Protein AF-A0A5R8ME14-F1 (afdb_monomer)

Sequence (126 aa):
MRAAPEDDAPTGAGEAAGGQVRAIVGEDGLLARLKLDPRAMRLASHDLAEHIVAAVRAAQQDRLERTPEPAPPQDGPDTEELIRRVNDMEAQAAGDFARLTSSLDEMLRRLDDPPGGAAPRKGESW

Structure (mmCIF, N/CA/C/O backbone):
data_AF-A0A5R8ME14-F1
#
_entry.id   AF-A0A5R8ME14-F1
#
loop_
_atom_site.group_PDB
_atom_site.id
_atom_site.type_symbol
_atom_site.label_atom_id
_atom_site.label_alt_id
_atom_site.label_comp_id
_atom_site.label_asym_id
_atom_site.label_entity_id
_atom_site.label_seq_id
_atom_site.pdbx_PDB_ins_code
_atom_site.Cartn_x
_atom_site.Cartn_y
_atom_site.Cartn_z
_atom_site.occupancy
_atom_site.B_iso_or_equiv
_atom_site.auth_seq_id
_atom_site.auth_comp_id
_atom_site.auth_asym_id
_atom_site.auth_atom_id
_atom_site.pdbx_PDB_model_num
ATOM 1 N N . MET A 1 1 ? -29.915 -17.391 2.237 1.00 37.72 1 MET A N 1
ATOM 2 C CA . MET A 1 1 ? -28.646 -17.265 2.984 1.00 37.72 1 MET A CA 1
ATOM 3 C C . MET A 1 1 ? -27.529 -17.521 1.982 1.00 37.72 1 MET A C 1
ATOM 5 O O . MET A 1 1 ? -27.363 -18.655 1.565 1.00 37.72 1 MET A O 1
ATOM 9 N N . ARG A 1 2 ? -26.915 -16.462 1.437 1.00 33.47 2 ARG A N 1
ATOM 10 C CA . ARG A 1 2 ? -25.878 -16.576 0.397 1.00 33.47 2 ARG A CA 1
ATOM 11 C C . ARG A 1 2 ? -24.559 -16.868 1.109 1.00 33.47 2 ARG A C 1
ATOM 13 O O . ARG A 1 2 ? -24.196 -16.096 1.992 1.00 33.47 2 ARG A O 1
ATOM 20 N N . ALA A 1 3 ? -23.916 -17.988 0.782 1.00 36.38 3 ALA A N 1
ATOM 21 C CA . ALA A 1 3 ? -22.581 -18.306 1.272 1.00 36.38 3 ALA A CA 1
ATOM 22 C C . ALA A 1 3 ? -21.654 -17.126 0.943 1.00 36.38 3 ALA A C 1
ATOM 24 O O . ALA A 1 3 ? -21.627 -16.659 -0.199 1.00 36.38 3 ALA A O 1
ATOM 25 N N . ALA A 1 4 ? -20.990 -16.585 1.965 1.00 45.12 4 ALA A N 1
ATOM 26 C CA . ALA A 1 4 ? -19.867 -15.686 1.750 1.00 45.12 4 ALA A CA 1
ATOM 27 C 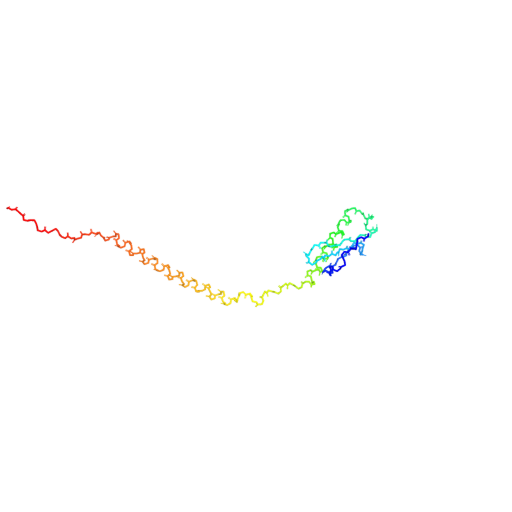C . ALA A 1 4 ? -18.803 -16.477 0.973 1.00 45.12 4 ALA A C 1
ATOM 29 O O . ALA A 1 4 ? -18.679 -17.670 1.246 1.00 45.12 4 ALA A O 1
ATOM 30 N N . PRO A 1 5 ? -18.088 -15.871 0.012 1.00 44.91 5 PRO A N 1
ATOM 31 C CA . PRO A 1 5 ? -16.994 -16.560 -0.654 1.00 44.91 5 PRO A CA 1
ATOM 32 C C . PRO A 1 5 ? -16.006 -17.028 0.421 1.00 44.91 5 PRO A C 1
ATOM 34 O O . PRO A 1 5 ? -15.430 -16.216 1.151 1.00 44.91 5 PRO A O 1
ATOM 37 N N . GLU A 1 6 ? -15.940 -18.343 0.596 1.00 51.47 6 GLU A N 1
ATOM 38 C CA . GLU A 1 6 ? -14.854 -19.017 1.286 1.00 51.47 6 GLU A CA 1
ATOM 39 C C . GLU A 1 6 ? -13.684 -19.053 0.292 1.00 51.47 6 GLU A C 1
ATOM 41 O O . GLU A 1 6 ? -13.893 -19.299 -0.896 1.00 51.47 6 GLU A O 1
ATOM 46 N N . ASP A 1 7 ? -12.489 -18.743 0.794 1.00 45.47 7 ASP A N 1
ATOM 47 C CA . ASP A 1 7 ? -11.196 -18.982 0.140 1.00 45.47 7 ASP A CA 1
ATOM 48 C C . ASP A 1 7 ? -10.707 -18.012 -0.950 1.00 45.47 7 ASP A C 1
ATOM 50 O O . ASP A 1 7 ? -10.165 -18.436 -1.965 1.00 45.47 7 ASP A O 1
ATOM 54 N N . ASP A 1 8 ? -10.723 -16.705 -0.675 1.00 52.75 8 ASP A N 1
ATOM 55 C CA . ASP A 1 8 ? -9.531 -15.913 -1.016 1.00 52.75 8 ASP A CA 1
ATOM 56 C C . ASP A 1 8 ? -8.577 -16.028 0.176 1.00 52.75 8 ASP A C 1
ATOM 58 O O . ASP A 1 8 ? -8.856 -15.505 1.263 1.00 52.75 8 ASP A O 1
ATOM 62 N N . ALA A 1 9 ? -7.490 -16.787 0.011 1.00 59.97 9 ALA A N 1
ATOM 63 C CA . ALA A 1 9 ? -6.469 -16.915 1.040 1.00 59.97 9 ALA A CA 1
ATOM 64 C C . ALA A 1 9 ? -5.986 -15.501 1.415 1.00 59.97 9 ALA A C 1
ATOM 66 O O . ALA A 1 9 ? -5.518 -14.769 0.541 1.00 59.97 9 ALA A O 1
ATOM 67 N N . PRO A 1 10 ? -6.133 -15.066 2.681 1.00 62.19 10 PRO A N 1
ATOM 68 C CA . PRO A 1 10 ? -5.826 -13.695 3.055 1.00 62.19 10 PRO A CA 1
ATOM 69 C C . PRO A 1 10 ? -4.342 -13.422 2.817 1.00 62.19 10 PRO A C 1
AT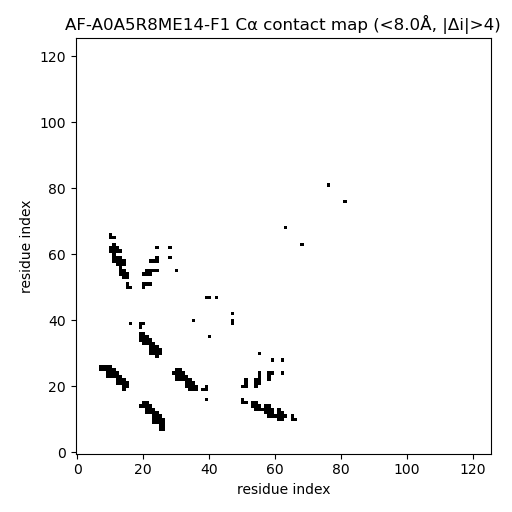OM 71 O O . PRO A 1 10 ? -3.481 -13.986 3.494 1.00 62.19 10 PRO A O 1
ATOM 74 N N . THR A 1 11 ? -4.053 -12.546 1.859 1.00 83.56 11 THR A N 1
ATOM 75 C CA . THR A 1 11 ? -2.681 -12.213 1.463 1.00 83.56 11 THR A CA 1
ATOM 76 C C . THR A 1 11 ? -2.051 -11.225 2.437 1.00 83.56 11 THR A C 1
ATOM 78 O O . THR A 1 11 ? -0.846 -11.277 2.658 1.00 83.56 11 THR A O 1
ATOM 81 N N . GLY A 1 12 ? -2.864 -10.363 3.062 1.00 91.00 12 GLY A N 1
ATOM 82 C CA . GLY A 1 12 ? -2.416 -9.445 4.108 1.00 91.00 12 GLY A CA 1
ATOM 83 C C . GLY A 1 12 ? -3.478 -9.155 5.166 1.00 91.00 12 GLY A C 1
ATOM 84 O O . GLY A 1 12 ? -4.674 -9.068 4.869 1.00 91.00 12 GLY A O 1
ATOM 85 N N . ALA A 1 13 ? -3.044 -8.989 6.413 1.00 94.38 13 ALA A N 1
ATOM 86 C CA . ALA A 1 13 ? -3.883 -8.669 7.560 1.00 94.38 13 ALA A CA 1
ATOM 87 C C . ALA A 1 13 ? -3.288 -7.525 8.389 1.00 94.38 13 ALA A C 1
ATOM 89 O O . ALA A 1 13 ? -2.082 -7.443 8.592 1.00 94.38 13 ALA A O 1
ATOM 90 N N . GLY A 1 14 ? -4.151 -6.648 8.897 1.00 95.94 14 GLY A N 1
ATOM 91 C CA . GLY A 1 14 ? -3.749 -5.507 9.713 1.00 95.94 14 GLY A CA 1
ATOM 92 C C . GLY A 1 14 ? -4.763 -5.203 10.802 1.00 95.94 14 GLY A C 1
ATOM 93 O O . GLY A 1 14 ? -5.967 -5.419 10.635 1.00 95.94 14 GLY A O 1
ATOM 94 N N . GLU A 1 15 ? -4.280 -4.695 11.933 1.00 96.38 15 GLU A N 1
ATOM 95 C CA . GLU A 1 15 ? -5.127 -4.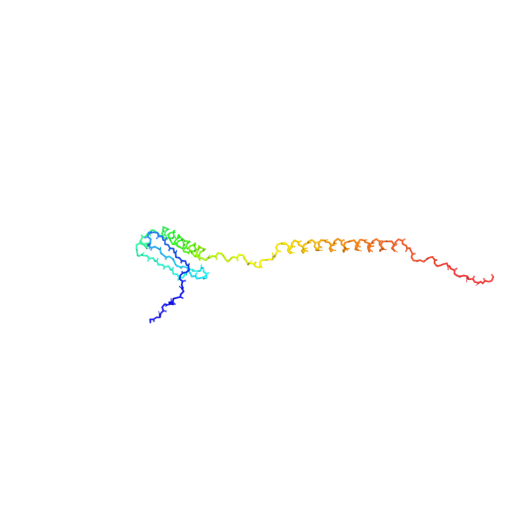304 13.054 1.00 96.38 15 GLU A CA 1
ATOM 96 C C . GLU A 1 15 ? -4.697 -2.981 13.692 1.00 96.38 15 GLU A C 1
ATOM 98 O O . GLU A 1 15 ? -3.534 -2.590 13.642 1.00 96.38 15 GLU A O 1
ATOM 103 N N . ALA A 1 16 ? -5.662 -2.284 14.289 1.00 95.25 16 ALA A N 1
ATOM 104 C CA . ALA A 1 16 ? -5.465 -1.036 15.018 1.00 95.25 16 ALA A CA 1
ATOM 105 C C . ALA A 1 16 ? -6.390 -0.969 16.247 1.00 95.25 16 ALA A C 1
ATOM 107 O O . ALA A 1 16 ? -7.261 -1.826 16.437 1.00 95.25 16 ALA A O 1
ATOM 108 N N . ALA A 1 17 ? -6.189 0.044 17.100 1.00 91.56 17 ALA A N 1
ATOM 109 C CA . ALA A 1 17 ? -6.937 0.243 18.351 1.00 91.56 17 ALA A CA 1
ATOM 110 C C . ALA A 1 17 ? -6.914 -0.996 19.273 1.00 91.56 17 ALA A C 1
ATOM 112 O O . ALA A 1 17 ? -7.927 -1.358 19.872 1.00 91.56 17 ALA A O 1
ATOM 113 N N . GLY A 1 18 ? -5.779 -1.703 19.339 1.00 87.81 18 GLY A N 1
ATOM 114 C CA . GLY A 1 18 ? -5.657 -2.941 20.120 1.00 87.81 18 GLY A CA 1
ATOM 115 C C . GLY A 1 18 ? -6.545 -4.083 19.606 1.00 87.81 18 GLY A C 1
ATOM 116 O O . GLY A 1 18 ? -7.081 -4.849 20.403 1.00 87.81 18 GLY A O 1
ATOM 117 N N . GLY A 1 19 ? -6.758 -4.161 18.289 1.00 91.31 19 GLY A N 1
ATOM 118 C CA . GLY A 1 19 ? -7.524 -5.228 17.639 1.00 91.31 19 GLY A CA 1
ATOM 119 C C . GLY A 1 19 ? -9.008 -4.923 17.427 1.00 91.31 19 GLY A C 1
ATOM 120 O O . GLY A 1 19 ? -9.719 -5.765 16.878 1.00 91.31 19 GLY A O 1
ATOM 121 N N . GLN A 1 20 ? -9.483 -3.737 17.822 1.00 92.88 20 GLN A N 1
ATOM 122 C CA . GLN A 1 20 ? -10.877 -3.320 17.623 1.00 92.88 20 GLN A CA 1
ATOM 123 C C . GLN A 1 20 ? -11.192 -2.956 16.166 1.00 92.88 20 GLN A C 1
ATOM 125 O O . GLN A 1 20 ? -12.352 -2.979 15.761 1.00 92.88 20 GLN A O 1
ATOM 130 N N . VAL A 1 21 ? -10.171 -2.633 15.373 1.00 96.31 21 VAL A N 1
ATOM 131 C CA . VAL A 1 21 ? -10.284 -2.411 13.931 1.00 96.31 21 VAL A CA 1
ATOM 132 C C . VAL A 1 21 ? -9.382 -3.416 13.237 1.00 96.31 21 VAL A C 1
ATOM 134 O O . VAL A 1 21 ? -8.192 -3.468 13.536 1.00 96.31 21 VAL A O 1
ATOM 137 N N . ARG A 1 22 ? -9.936 -4.224 12.330 1.00 96.44 22 ARG A N 1
ATOM 138 C CA . ARG A 1 22 ? -9.190 -5.240 11.573 1.00 96.44 22 ARG A CA 1
ATOM 139 C C . ARG A 1 22 ? -9.490 -5.145 10.089 1.00 96.44 22 ARG A C 1
ATOM 141 O O . ARG A 1 22 ? -10.658 -5.182 9.703 1.00 96.44 22 ARG A O 1
ATOM 148 N N . ALA A 1 23 ? -8.449 -5.083 9.273 1.00 96.88 23 ALA A N 1
ATOM 149 C CA . ALA A 1 23 ? -8.527 -5.057 7.821 1.00 96.88 23 ALA A CA 1
ATOM 150 C C . ALA A 1 23 ? -7.844 -6.296 7.230 1.00 96.88 23 ALA A C 1
ATOM 152 O O . ALA A 1 23 ? -6.816 -6.745 7.734 1.00 96.88 23 ALA A O 1
ATOM 153 N N . ILE A 1 24 ? -8.428 -6.842 6.168 1.00 95.12 24 ILE A N 1
ATOM 154 C CA . ILE A 1 24 ? -7.873 -7.937 5.371 1.00 95.12 24 ILE A CA 1
ATOM 155 C C . ILE A 1 24 ? -7.840 -7.484 3.918 1.00 95.12 24 ILE A C 1
ATOM 157 O O . ILE A 1 24 ? -8.838 -6.963 3.410 1.00 95.12 24 ILE A O 1
ATOM 161 N N . VAL A 1 25 ? -6.707 -7.704 3.266 1.00 94.19 25 VAL A N 1
ATOM 162 C CA . VAL A 1 25 ? -6.459 -7.368 1.864 1.00 94.19 25 VAL A CA 1
ATOM 163 C C . VAL A 1 25 ? -6.315 -8.662 1.060 1.00 94.19 25 VAL A C 1
ATOM 165 O O . VAL A 1 25 ? -5.690 -9.614 1.535 1.00 94.19 25 VAL A O 1
ATOM 168 N N . GLY A 1 26 ? -6.942 -8.697 -0.117 1.00 89.50 26 GLY A N 1
ATOM 169 C CA . GLY A 1 26 ? -6.887 -9.831 -1.042 1.00 89.50 26 GLY A CA 1
ATOM 170 C C . GLY A 1 26 ? -5.621 -9.844 -1.903 1.00 89.50 26 GLY A C 1
ATOM 171 O O . GLY A 1 26 ? -4.766 -8.956 -1.804 1.00 89.50 26 GLY A O 1
ATOM 172 N N . GLU A 1 27 ? -5.503 -10.841 -2.782 1.00 85.50 27 GLU A N 1
ATOM 173 C CA . GLU A 1 27 ? -4.341 -10.977 -3.674 1.00 85.50 27 GLU A CA 1
ATOM 174 C C . GLU A 1 27 ? -4.207 -9.802 -4.645 1.00 85.50 27 GLU A C 1
ATOM 176 O O . GLU A 1 27 ? -3.092 -9.395 -4.971 1.00 85.50 27 GLU A O 1
ATOM 181 N N . ASP A 1 28 ? -5.323 -9.191 -5.036 1.00 85.50 28 ASP A N 1
ATOM 182 C CA . ASP A 1 28 ? -5.394 -7.992 -5.876 1.00 85.50 28 ASP A CA 1
ATOM 183 C C . ASP A 1 28 ? -4.875 -6.716 -5.183 1.00 85.50 28 ASP A C 1
ATOM 185 O O . ASP A 1 28 ? -4.706 -5.679 -5.825 1.00 85.50 28 ASP A O 1
ATOM 189 N N . GLY A 1 29 ? -4.594 -6.778 -3.878 1.00 86.38 29 GLY A N 1
ATOM 190 C CA . GLY A 1 29 ? -4.186 -5.624 -3.082 1.00 86.38 29 GLY A CA 1
ATOM 191 C C . GLY A 1 29 ? -5.353 -4.728 -2.657 1.00 86.38 29 GLY A C 1
ATOM 192 O O . GLY A 1 29 ? -5.123 -3.695 -2.021 1.00 86.38 29 GLY A O 1
ATOM 193 N N . LEU A 1 30 ? -6.597 -5.116 -2.954 1.00 91.38 30 LEU A N 1
ATOM 194 C CA . LEU A 1 30 ? -7.791 -4.386 -2.548 1.00 91.38 30 LEU A CA 1
ATOM 195 C C . LEU A 1 30 ? -8.311 -4.873 -1.191 1.00 91.38 30 LEU A C 1
ATOM 197 O O . LEU A 1 30 ? -8.054 -5.988 -0.731 1.00 91.38 30 LEU A O 1
ATOM 201 N N . LEU A 1 31 ? -9.051 -3.994 -0.512 1.00 93.44 31 LEU A N 1
ATOM 202 C CA . LEU A 1 31 ? -9.643 -4.294 0.786 1.00 93.44 31 LEU A CA 1
ATOM 203 C C . LEU A 1 31 ? -10.753 -5.342 0.628 1.00 93.44 31 LEU A C 1
ATOM 205 O O . LEU A 1 31 ? -11.853 -5.027 0.180 1.00 93.44 31 LEU A O 1
ATOM 209 N N . ALA A 1 32 ? -10.480 -6.570 1.061 1.00 93.06 32 ALA A N 1
ATOM 210 C CA . ALA A 1 32 ? -11.430 -7.676 1.012 1.00 93.06 32 ALA A CA 1
ATOM 211 C C . ALA A 1 32 ? -12.411 -7.645 2.195 1.00 93.06 32 ALA A C 1
ATOM 213 O O . ALA A 1 32 ? -13.583 -8.009 2.067 1.00 93.06 32 ALA A O 1
ATOM 214 N N . ARG A 1 33 ? -11.949 -7.221 3.381 1.00 93.75 33 ARG A N 1
ATOM 215 C CA . ARG A 1 33 ? -12.786 -7.190 4.589 1.00 93.75 33 ARG A CA 1
ATOM 216 C C . ARG A 1 33 ? -12.316 -6.146 5.595 1.00 93.75 33 ARG A C 1
ATOM 218 O O . ARG A 1 33 ? -11.137 -6.075 5.918 1.00 93.75 33 ARG A O 1
ATOM 225 N N . LEU A 1 34 ? -13.274 -5.422 6.173 1.00 95.69 34 LEU A N 1
ATOM 226 C CA . LEU A 1 34 ? -13.083 -4.558 7.338 1.00 95.69 34 LEU A CA 1
ATOM 227 C C . LEU A 1 34 ? -14.015 -5.017 8.463 1.00 95.69 34 LEU A C 1
ATOM 229 O O . LEU A 1 34 ? -15.222 -5.151 8.261 1.00 95.69 34 LEU A O 1
ATOM 233 N N . LYS A 1 35 ? -13.461 -5.272 9.648 1.00 95.25 35 LYS A N 1
ATOM 234 C CA . LYS A 1 35 ? -14.212 -5.574 10.871 1.00 95.25 35 LYS A CA 1
ATOM 235 C C . LYS A 1 35 ? -13.975 -4.473 11.897 1.00 95.25 35 LYS A C 1
ATOM 237 O O . LYS A 1 35 ? -12.830 -4.164 12.218 1.00 95.25 35 LYS A O 1
ATOM 242 N N . LEU A 1 36 ? -15.071 -3.926 12.415 1.00 95.69 36 LEU A N 1
ATOM 243 C CA . LEU A 1 36 ? -15.084 -2.932 13.483 1.00 95.69 36 LEU A CA 1
ATOM 244 C C . LEU A 1 36 ? -15.783 -3.532 14.699 1.00 95.69 36 LEU A C 1
ATOM 246 O O . LEU A 1 36 ? -16.921 -3.994 14.600 1.00 95.69 36 LEU A O 1
ATOM 250 N N . ASP A 1 37 ? -15.106 -3.527 15.839 1.00 94.31 37 ASP A N 1
ATOM 251 C CA . ASP A 1 37 ? -15.717 -3.868 17.115 1.00 94.31 37 ASP A CA 1
ATOM 252 C C . ASP A 1 37 ? -16.673 -2.741 17.557 1.00 94.31 37 ASP A C 1
ATOM 254 O O . ASP A 1 37 ? -16.374 -1.558 17.344 1.00 94.31 37 ASP A O 1
ATOM 258 N N . PRO A 1 38 ? -17.801 -3.050 18.222 1.00 93.81 38 PRO A N 1
ATOM 259 C CA . PRO A 1 38 ? -18.713 -2.032 18.740 1.00 93.81 38 PRO A CA 1
ATOM 260 C C . PRO A 1 38 ? -18.047 -0.986 19.642 1.00 93.81 38 PRO A C 1
ATOM 262 O O . PRO A 1 38 ? -18.557 0.128 19.756 1.00 93.81 38 PRO A O 1
ATOM 265 N N . ARG A 1 39 ? -16.921 -1.310 20.292 1.00 91.56 39 ARG A N 1
ATOM 266 C CA . ARG A 1 39 ? -16.146 -0.350 21.090 1.00 91.56 39 ARG A CA 1
ATOM 267 C C . ARG A 1 39 ? -15.441 0.692 20.223 1.00 91.56 39 ARG A C 1
ATOM 269 O O . ARG A 1 39 ? -15.480 1.863 20.588 1.00 91.56 39 ARG A O 1
ATOM 276 N N . ALA A 1 40 ? -14.903 0.307 19.064 1.00 90.31 40 ALA A N 1
ATOM 277 C CA . ALA A 1 40 ? -14.306 1.252 18.117 1.00 90.31 40 ALA A CA 1
ATOM 278 C C . ALA A 1 40 ? -15.351 2.236 17.571 1.00 90.31 40 ALA A C 1
ATOM 280 O O . ALA A 1 40 ? -15.062 3.414 17.401 1.00 90.31 40 ALA A O 1
ATOM 281 N N . MET A 1 41 ? -16.598 1.792 17.379 1.00 91.44 41 MET A N 1
ATOM 282 C CA . MET A 1 41 ? -17.689 2.669 16.928 1.00 91.44 41 MET A CA 1
ATOM 283 C C . MET A 1 41 ? -18.098 3.746 17.945 1.00 91.44 41 MET A C 1
ATOM 285 O O . MET A 1 41 ? -18.839 4.661 17.595 1.00 91.44 41 MET A O 1
ATOM 289 N N . ARG A 1 42 ? -17.650 3.636 19.201 1.00 93.25 42 ARG A N 1
ATOM 290 C CA . ARG A 1 42 ? -17.885 4.644 20.249 1.00 93.25 42 ARG A CA 1
ATOM 291 C C . ARG A 1 42 ? -16.775 5.692 20.324 1.00 93.25 42 ARG A C 1
ATOM 293 O O . ARG A 1 42 ? -16.908 6.634 21.101 1.00 93.25 42 ARG A O 1
ATOM 300 N N . LEU A 1 43 ? -15.691 5.516 19.569 1.00 90.31 43 LEU A N 1
ATOM 301 C CA . LEU A 1 43 ? -14.645 6.524 19.437 1.00 90.31 43 LEU A CA 1
ATOM 302 C C . LEU A 1 43 ? -15.195 7.759 18.718 1.00 90.31 43 LEU A C 1
ATOM 304 O O . LEU A 1 43 ? -16.191 7.685 17.993 1.00 90.31 43 LEU A O 1
ATOM 308 N N . ALA A 1 44 ? -14.523 8.897 18.896 1.00 94.19 44 ALA A N 1
ATOM 309 C CA . ALA A 1 44 ? -14.804 10.056 18.064 1.00 94.19 44 ALA A CA 1
ATOM 310 C C . ALA A 1 44 ? -14.580 9.685 16.591 1.00 94.19 44 ALA A C 1
ATOM 312 O O . ALA A 1 44 ? -13.681 8.913 16.259 1.00 94.19 44 ALA A O 1
ATOM 313 N N . SER A 1 45 ? -15.400 10.235 15.696 1.00 91.75 45 SER A N 1
ATOM 314 C CA . SER A 1 45 ? -15.355 9.902 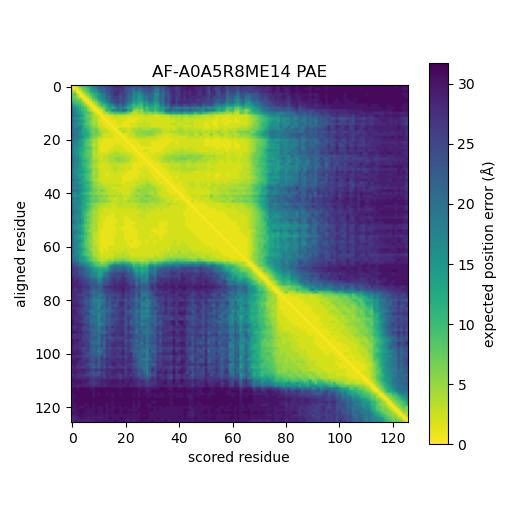14.267 1.00 91.75 45 SER A CA 1
ATOM 315 C C . SER A 1 45 ? -13.974 10.131 13.648 1.00 91.75 45 SER A C 1
ATOM 317 O O . SER A 1 45 ? -13.558 9.360 12.787 1.00 91.75 45 SER A O 1
ATOM 319 N N . HIS A 1 46 ? -13.257 11.155 14.116 1.00 94.62 46 HIS A N 1
ATOM 320 C CA . HIS A 1 46 ? -11.891 11.443 13.694 1.00 94.62 46 HIS A CA 1
ATOM 321 C C . HIS A 1 46 ? -10.912 10.345 14.134 1.00 94.62 46 HIS A C 1
ATOM 323 O O . HIS A 1 46 ? -10.225 9.775 13.292 1.00 94.62 46 HIS A O 1
ATOM 329 N N . ASP A 1 47 ? -10.924 9.968 15.415 1.00 93.56 47 ASP A N 1
ATOM 330 C CA . ASP A 1 47 ? -10.091 8.874 15.924 1.00 93.56 47 ASP A CA 1
ATOM 331 C C . ASP A 1 47 ? -10.412 7.549 15.228 1.00 93.56 47 ASP A C 1
ATOM 333 O O . ASP A 1 47 ? -9.511 6.793 14.873 1.00 93.56 47 ASP A O 1
ATOM 337 N N . LEU A 1 48 ? -11.691 7.246 14.994 1.00 95.06 48 LEU A N 1
ATOM 338 C 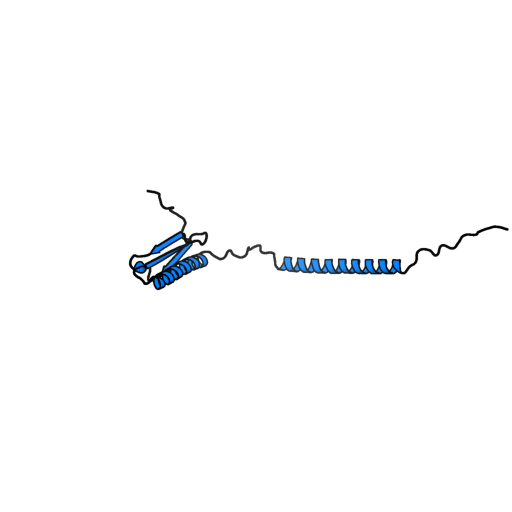CA . LEU A 1 48 ? -12.080 6.026 14.290 1.00 95.06 48 LEU A CA 1
ATOM 339 C C . LEU A 1 48 ? -11.520 5.996 12.861 1.00 95.06 48 LEU A C 1
ATOM 341 O O . LEU A 1 48 ? -11.039 4.952 12.422 1.00 95.06 48 LEU A O 1
ATOM 345 N N . ALA A 1 49 ? -11.551 7.125 12.148 1.00 96.44 49 ALA A N 1
ATOM 346 C CA . ALA A 1 49 ? -10.993 7.224 10.804 1.00 96.44 49 ALA A CA 1
ATOM 347 C C . ALA A 1 49 ? -9.480 6.950 10.794 1.00 96.44 49 ALA A C 1
ATOM 349 O O . ALA A 1 49 ? -9.020 6.145 9.985 1.00 96.44 49 ALA A O 1
ATOM 350 N N . GLU A 1 50 ? -8.731 7.531 11.735 1.00 97.25 50 GLU A N 1
ATOM 351 C CA . GLU A 1 50 ? -7.290 7.287 11.893 1.00 97.25 50 GLU A CA 1
ATOM 352 C C . GLU A 1 50 ? -6.989 5.798 12.120 1.00 97.25 50 GLU A C 1
ATOM 354 O O . GLU A 1 50 ? -6.139 5.210 11.447 1.00 97.25 50 GLU A O 1
ATOM 359 N N . HIS A 1 51 ? -7.746 5.139 13.003 1.00 97.19 51 HIS A N 1
ATOM 360 C CA . HIS A 1 51 ? -7.566 3.711 13.267 1.00 97.19 51 HIS A CA 1
ATOM 361 C C . HIS A 1 51 ? -7.926 2.830 12.062 1.00 97.19 51 HIS A C 1
ATOM 363 O O . HIS A 1 51 ? -7.277 1.808 11.835 1.00 97.19 51 HIS A O 1
ATOM 369 N N . ILE A 1 52 ? -8.926 3.214 11.262 1.00 96.81 52 ILE A N 1
ATOM 370 C CA . ILE A 1 52 ? -9.257 2.515 10.012 1.00 96.81 52 ILE A CA 1
ATOM 371 C C . ILE A 1 52 ? -8.106 2.633 9.016 1.00 96.81 52 ILE A C 1
ATOM 373 O O . ILE A 1 52 ? -7.666 1.617 8.476 1.00 96.81 52 ILE A O 1
ATOM 377 N N . VAL A 1 53 ? -7.581 3.841 8.808 1.00 97.69 53 VAL A N 1
ATOM 378 C CA . VAL A 1 53 ? -6.441 4.069 7.911 1.00 97.69 53 VAL A CA 1
ATOM 379 C C . VAL A 1 53 ? -5.221 3.270 8.371 1.00 97.69 53 VAL A C 1
ATOM 381 O O . VAL A 1 53 ? -4.575 2.616 7.550 1.00 97.69 53 VAL A O 1
ATOM 384 N N . ALA A 1 54 ? -4.93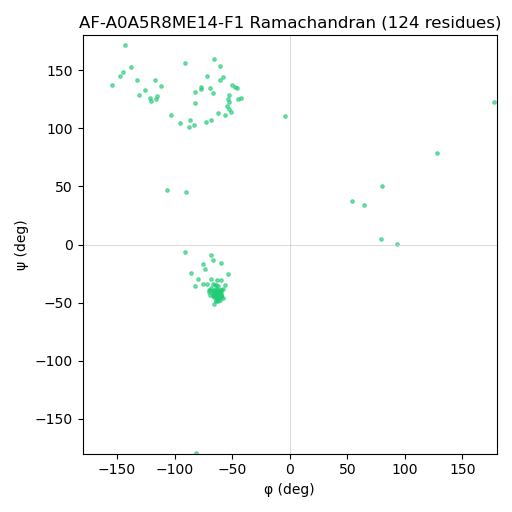8 3.261 9.675 1.00 97.19 54 ALA A N 1
ATOM 385 C CA . ALA A 1 54 ? -3.835 2.500 10.250 1.00 97.19 54 ALA A CA 1
ATOM 386 C C . ALA A 1 54 ? -3.979 0.989 10.000 1.00 97.19 54 ALA A C 1
ATOM 388 O O . ALA A 1 54 ? -3.035 0.357 9.526 1.00 97.19 54 ALA A O 1
ATOM 389 N N . ALA A 1 55 ? -5.161 0.414 10.246 1.00 97.31 55 ALA A N 1
ATOM 390 C CA . ALA A 1 55 ? -5.396 -1.014 10.033 1.00 97.31 55 ALA A CA 1
ATOM 391 C C . ALA A 1 55 ? -5.276 -1.410 8.552 1.00 97.31 55 ALA A C 1
ATOM 393 O O . ALA A 1 55 ? -4.688 -2.444 8.239 1.00 97.31 55 ALA A O 1
ATOM 394 N N . VAL A 1 56 ? -5.798 -0.590 7.632 1.00 96.56 56 VAL A N 1
ATOM 395 C CA . VAL A 1 56 ? -5.706 -0.855 6.185 1.00 96.56 56 VAL A CA 1
ATOM 396 C C . VAL A 1 56 ? -4.262 -0.764 5.700 1.00 96.56 56 VAL A C 1
ATOM 398 O O . VAL A 1 56 ? -3.810 -1.649 4.975 1.00 96.56 56 VAL A O 1
ATOM 401 N N . ARG A 1 57 ? -3.514 0.258 6.133 1.00 96.38 57 ARG A N 1
ATOM 402 C CA . ARG A 1 57 ? -2.088 0.392 5.806 1.00 96.38 57 ARG A CA 1
ATOM 403 C C . ARG A 1 57 ? -1.291 -0.811 6.308 1.00 96.38 57 ARG A C 1
ATOM 405 O O . ARG A 1 57 ? -0.491 -1.351 5.553 1.00 96.38 57 ARG A O 1
ATOM 412 N N . ALA A 1 58 ? -1.543 -1.251 7.541 1.00 95.81 58 ALA A N 1
ATOM 413 C CA . ALA A 1 58 ? -0.902 -2.437 8.102 1.00 95.81 58 ALA A CA 1
ATOM 414 C C . ALA A 1 58 ? -1.212 -3.696 7.274 1.00 95.81 58 ALA A C 1
ATOM 416 O O . ALA A 1 58 ? -0.303 -4.459 6.974 1.00 95.81 58 ALA A O 1
ATOM 417 N N . ALA A 1 59 ? -2.458 -3.870 6.823 1.00 95.31 59 ALA A N 1
ATOM 418 C CA . ALA A 1 59 ? -2.839 -5.013 5.993 1.00 95.31 59 ALA A CA 1
ATOM 419 C C . ALA A 1 59 ? -2.158 -5.008 4.615 1.00 95.31 59 ALA A C 1
ATOM 421 O O . ALA A 1 59 ? -1.740 -6.054 4.125 1.00 95.31 59 ALA A O 1
ATOM 422 N N . GLN A 1 60 ? -2.026 -3.835 3.990 1.00 94.25 60 GLN A N 1
ATOM 423 C CA . GLN A 1 60 ? -1.302 -3.694 2.724 1.00 94.25 60 GLN A CA 1
ATOM 424 C C . GLN A 1 60 ? 0.193 -3.965 2.895 1.00 94.25 60 GLN A C 1
ATOM 426 O O . GLN A 1 60 ? 0.794 -4.606 2.038 1.00 94.25 60 GLN A O 1
ATOM 431 N N . GLN A 1 61 ? 0.784 -3.505 3.998 1.00 92.94 61 GLN A N 1
ATOM 432 C CA . GLN A 1 61 ? 2.198 -3.727 4.267 1.00 92.94 61 GLN A CA 1
ATOM 433 C C . GLN A 1 61 ? 2.495 -5.198 4.575 1.00 92.94 61 GLN A C 1
ATOM 435 O O . GLN A 1 61 ? 3.410 -5.749 3.981 1.00 92.94 61 GLN A O 1
ATOM 440 N N . ASP A 1 62 ? 1.668 -5.861 5.387 1.00 92.50 62 ASP A N 1
ATOM 441 C CA . ASP A 1 62 ? 1.766 -7.306 5.636 1.00 92.50 62 ASP A CA 1
ATOM 442 C C . ASP A 1 62 ? 1.656 -8.108 4.325 1.00 92.50 62 ASP A C 1
ATOM 444 O O . ASP A 1 62 ? 2.416 -9.048 4.108 1.00 92.50 62 ASP A O 1
ATOM 448 N N . ARG A 1 63 ? 0.797 -7.685 3.382 1.00 91.00 63 ARG A N 1
ATOM 449 C CA . ARG A 1 63 ? 0.765 -8.269 2.028 1.00 91.00 63 ARG A CA 1
ATOM 450 C C . ARG A 1 63 ? 2.076 -8.061 1.275 1.00 91.00 63 ARG A C 1
ATOM 452 O O . ARG A 1 63 ? 2.542 -9.001 0.640 1.00 91.00 63 ARG A O 1
ATOM 459 N N . LEU A 1 64 ? 2.639 -6.853 1.284 1.00 87.94 64 LEU A N 1
ATOM 460 C CA . LEU A 1 64 ? 3.905 -6.558 0.602 1.00 87.94 64 LEU A CA 1
ATOM 461 C C . LEU A 1 64 ? 5.080 -7.328 1.215 1.00 87.94 64 LEU A C 1
ATOM 463 O O . LEU A 1 64 ? 5.966 -7.752 0.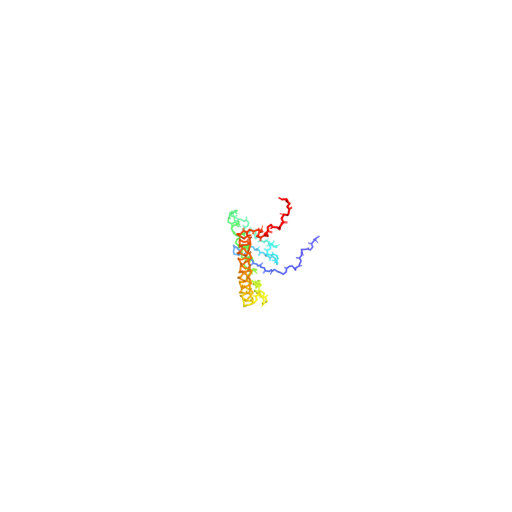491 1.00 87.94 64 LEU A O 1
ATOM 467 N N . GLU A 1 65 ? 5.073 -7.547 2.527 1.00 86.88 65 GLU A N 1
ATOM 468 C CA . GLU A 1 65 ? 6.095 -8.337 3.221 1.00 86.88 65 GLU A CA 1
ATOM 469 C C . GLU A 1 65 ? 5.968 -9.838 2.911 1.00 86.88 65 GLU A C 1
ATOM 471 O O . GLU A 1 65 ? 6.971 -10.546 2.824 1.00 86.88 65 GLU A O 1
ATOM 476 N N . ARG A 1 66 ? 4.738 -10.335 2.724 1.00 83.56 66 ARG A N 1
ATOM 477 C CA . ARG A 1 66 ? 4.454 -11.747 2.405 1.00 83.56 66 ARG A CA 1
ATOM 478 C C . ARG A 1 66 ? 4.517 -12.076 0.924 1.00 83.56 66 ARG A C 1
ATOM 480 O O . ARG A 1 66 ? 4.718 -13.237 0.575 1.00 83.56 66 ARG A O 1
ATOM 487 N N . THR A 1 67 ? 4.312 -11.086 0.065 1.00 74.44 67 THR A N 1
ATOM 488 C CA . THR A 1 67 ? 4.484 -11.224 -1.377 1.00 74.44 67 THR A CA 1
ATOM 489 C C . THR A 1 67 ? 5.948 -10.924 -1.652 1.00 74.44 67 THR A C 1
ATOM 491 O O . THR A 1 67 ? 6.307 -9.748 -1.637 1.00 74.44 67 THR A O 1
ATOM 494 N N . PRO A 1 68 ? 6.817 -11.929 -1.865 1.00 61.78 68 PRO A N 1
ATOM 495 C CA . PRO A 1 68 ? 8.165 -11.635 -2.317 1.00 61.78 68 PRO A CA 1
ATOM 496 C C . PRO A 1 68 ? 8.040 -10.745 -3.552 1.00 61.78 68 PRO A C 1
ATOM 498 O O . PRO A 1 68 ? 7.266 -11.063 -4.460 1.00 61.78 68 PRO A O 1
ATOM 501 N N . GLU A 1 69 ? 8.751 -9.613 -3.548 1.00 59.31 69 GLU A N 1
ATOM 502 C CA . GLU A 1 69 ? 8.936 -8.803 -4.749 1.00 59.31 69 GLU A CA 1
ATOM 503 C C . GLU A 1 69 ? 9.215 -9.785 -5.890 1.00 59.31 69 GLU A C 1
ATOM 505 O O . GLU A 1 69 ? 10.054 -10.676 -5.688 1.00 59.31 69 GLU A O 1
ATOM 510 N N . PRO A 1 70 ? 8.471 -9.741 -7.017 1.00 54.25 70 PRO A N 1
ATOM 511 C CA . PRO A 1 70 ? 8.797 -10.599 -8.139 1.00 54.25 70 PRO A CA 1
ATOM 512 C C . PRO A 1 70 ? 10.278 -10.381 -8.385 1.00 54.25 70 PRO A C 1
ATOM 514 O O . PRO A 1 70 ? 10.693 -9.253 -8.662 1.00 54.25 70 PRO A O 1
ATOM 517 N N . ALA A 1 71 ? 11.074 -11.435 -8.164 1.00 56.88 71 ALA A N 1
ATOM 518 C CA . ALA A 1 71 ? 12.498 -11.360 -8.407 1.00 56.88 71 ALA A CA 1
ATOM 519 C C . ALA A 1 71 ? 12.644 -10.726 -9.793 1.00 56.88 71 ALA A C 1
ATOM 521 O O . ALA A 1 71 ? 11.858 -11.094 -10.683 1.00 56.88 71 ALA A O 1
ATOM 522 N N . PRO A 1 72 ? 13.568 -9.761 -9.981 1.00 56.12 72 PRO A N 1
ATOM 523 C CA . PRO A 1 72 ? 13.832 -9.265 -11.320 1.00 56.12 72 PRO A CA 1
ATOM 524 C C . PRO A 1 72 ? 13.953 -10.499 -12.216 1.00 56.12 72 PRO A C 1
ATOM 526 O O . PRO A 1 72 ? 14.527 -11.498 -11.752 1.00 56.12 72 PRO A O 1
ATOM 529 N N . PRO A 1 73 ? 13.316 -10.501 -13.404 1.00 58.44 73 PRO A N 1
ATOM 530 C CA . PRO A 1 73 ? 13.365 -11.662 -14.273 1.00 58.44 73 PRO A CA 1
ATOM 531 C C . PRO A 1 73 ? 14.817 -12.129 -14.308 1.00 58.44 73 PRO A C 1
ATOM 533 O O . PRO A 1 73 ? 15.719 -11.323 -14.531 1.00 58.44 73 PRO A O 1
ATOM 536 N N . GLN A 1 74 ? 15.049 -13.401 -13.979 1.00 55.94 74 GLN A N 1
ATOM 537 C CA . GLN A 1 74 ? 16.401 -13.972 -14.011 1.00 55.94 74 GLN A CA 1
ATOM 538 C C . GLN A 1 74 ? 16.981 -13.872 -15.439 1.00 55.94 74 GLN A C 1
ATOM 540 O O . GLN A 1 74 ? 18.191 -13.917 -15.618 1.00 55.94 74 GLN A O 1
ATOM 545 N N . ASP A 1 75 ? 16.097 -13.627 -16.415 1.00 62.09 75 ASP A N 1
ATOM 546 C CA . ASP A 1 75 ? 16.344 -13.246 -17.802 1.00 62.09 75 ASP A CA 1
ATOM 547 C C . ASP A 1 75 ? 16.007 -11.755 -18.063 1.00 62.09 75 ASP A C 1
ATOM 549 O O . ASP A 1 75 ? 15.286 -11.404 -19.000 1.00 62.09 75 ASP A O 1
ATOM 553 N N . GLY A 1 76 ? 16.463 -10.839 -17.205 1.00 58.00 76 GLY A N 1
ATOM 554 C CA . GLY A 1 76 ? 16.613 -9.435 -17.603 1.00 58.00 76 GLY A CA 1
ATOM 555 C C . GLY A 1 76 ? 17.599 -9.352 -18.776 1.00 58.00 76 GLY A C 1
ATOM 556 O O . GLY A 1 76 ? 18.434 -10.248 -18.899 1.00 58.00 76 GLY A O 1
ATOM 557 N N . PRO A 1 77 ? 17.526 -8.334 -19.660 1.00 63.03 77 PRO A N 1
ATOM 558 C CA . PRO A 1 77 ? 18.495 -8.216 -20.744 1.00 63.03 77 PRO A CA 1
ATOM 559 C C . PRO A 1 77 ? 19.891 -8.269 -20.135 1.00 63.03 77 PRO A C 1
ATOM 561 O O . PRO A 1 77 ? 20.199 -7.478 -19.236 1.00 63.03 77 PRO A O 1
ATOM 564 N N . ASP A 1 78 ? 20.690 -9.235 -20.586 1.00 78.31 78 ASP A N 1
ATOM 565 C CA . ASP A 1 78 ? 22.059 -9.391 -20.131 1.00 78.31 78 ASP A CA 1
ATOM 566 C C . ASP A 1 78 ? 22.731 -8.027 -20.318 1.00 78.31 78 ASP A C 1
ATOM 568 O O . ASP A 1 78 ? 22.752 -7.456 -21.413 1.00 78.31 78 ASP A O 1
ATOM 572 N N . THR A 1 79 ? 23.156 -7.419 -19.210 1.00 81.69 79 THR A N 1
ATOM 573 C CA . THR A 1 79 ? 23.686 -6.051 -19.230 1.00 81.69 79 THR A CA 1
ATOM 574 C C . THR A 1 79 ? 24.904 -5.980 -20.148 1.00 81.69 79 THR A C 1
ATOM 576 O O . THR A 1 79 ? 25.118 -4.969 -20.817 1.00 81.69 79 THR A O 1
ATOM 579 N N . GLU A 1 80 ? 25.643 -7.081 -20.261 1.00 82.12 80 GLU A N 1
ATOM 580 C CA . GLU A 1 80 ? 26.768 -7.232 -21.170 1.00 82.12 80 GLU A CA 1
ATOM 581 C C . GLU A 1 80 ? 26.308 -7.268 -22.639 1.00 82.12 80 GLU A C 1
ATOM 583 O O . GLU A 1 80 ? 26.921 -6.633 -23.502 1.00 82.12 80 GLU A O 1
ATOM 588 N N . GLU A 1 81 ? 25.181 -7.923 -22.932 1.00 85.00 81 GLU A N 1
ATOM 589 C CA . GLU A 1 81 ? 24.555 -7.920 -24.260 1.00 85.00 81 GLU A CA 1
ATOM 590 C C . GLU A 1 81 ? 24.035 -6.527 -24.639 1.00 85.00 81 GLU A C 1
ATOM 592 O O . GLU A 1 81 ? 24.246 -6.067 -25.765 1.00 85.00 81 GLU A O 1
ATOM 597 N N . LEU A 1 82 ? 23.414 -5.811 -23.698 1.00 87.00 82 LEU A N 1
ATOM 598 C CA . LEU A 1 82 ? 22.950 -4.444 -23.921 1.00 87.00 82 LEU A CA 1
ATOM 599 C C . LEU A 1 82 ? 24.121 -3.501 -24.224 1.00 87.00 82 LEU A C 1
ATOM 601 O O . LEU A 1 82 ? 24.061 -2.742 -25.192 1.00 87.00 82 LEU A O 1
ATOM 605 N N . ILE A 1 83 ? 25.199 -3.578 -23.440 1.00 91.75 83 ILE A N 1
ATOM 606 C CA . ILE A 1 83 ? 26.424 -2.797 -23.663 1.00 91.75 83 ILE A CA 1
ATOM 607 C C . ILE A 1 83 ? 27.015 -3.123 -25.035 1.00 91.75 83 ILE A C 1
ATOM 609 O O . ILE A 1 83 ? 27.368 -2.218 -25.795 1.00 91.75 83 ILE A O 1
ATOM 613 N N . ARG A 1 84 ? 27.088 -4.409 -25.394 1.00 91.69 84 ARG A N 1
ATOM 614 C CA . ARG A 1 84 ? 27.559 -4.834 -26.714 1.00 91.69 84 ARG A CA 1
ATOM 615 C C . ARG A 1 84 ? 26.697 -4.249 -27.831 1.00 91.69 84 ARG A C 1
ATOM 617 O O . ARG A 1 84 ? 27.243 -3.744 -28.807 1.00 91.69 84 ARG A O 1
ATOM 624 N N . ARG A 1 85 ? 25.372 -4.278 -27.680 1.00 91.44 85 ARG A N 1
ATOM 625 C CA . ARG A 1 85 ? 24.430 -3.751 -28.673 1.00 91.44 85 ARG A CA 1
ATOM 626 C C . ARG A 1 85 ? 24.571 -2.242 -28.862 1.00 91.44 85 ARG A C 1
ATOM 628 O O . ARG A 1 85 ? 24.533 -1.783 -29.999 1.00 91.44 85 ARG A O 1
ATOM 635 N N . VAL A 1 86 ? 24.760 -1.485 -27.781 1.00 94.44 86 VAL A N 1
ATOM 636 C CA . VAL A 1 86 ? 24.992 -0.032 -27.852 1.00 94.44 86 VAL A CA 1
ATOM 637 C C . VAL A 1 86 ? 26.297 0.278 -28.588 1.00 94.44 86 VAL A C 1
ATOM 639 O O . VAL A 1 86 ? 26.283 1.085 -29.512 1.00 94.44 86 VAL A O 1
ATOM 642 N N . ASN A 1 87 ? 27.391 -0.418 -28.266 1.00 94.31 87 ASN A N 1
ATOM 643 C CA . ASN A 1 87 ? 28.672 -0.234 -28.961 1.00 94.31 87 ASN A CA 1
ATOM 644 C C . ASN A 1 87 ? 28.575 -0.539 -30.468 1.00 94.31 87 ASN A C 1
ATOM 646 O O . ASN A 1 87 ? 29.160 0.170 -31.287 1.00 94.31 87 ASN A O 1
ATOM 650 N N . ASP A 1 88 ? 27.823 -1.576 -30.851 1.00 94.31 88 ASP A N 1
ATOM 651 C CA . ASP A 1 88 ? 27.614 -1.923 -32.263 1.00 94.31 88 ASP A CA 1
ATOM 652 C C . ASP A 1 88 ? 26.815 -0.829 -32.994 1.00 94.31 88 ASP A C 1
ATOM 654 O O . ASP A 1 88 ? 27.178 -0.415 -34.095 1.00 94.31 88 ASP A O 1
ATOM 658 N N . MET A 1 89 ? 25.778 -0.284 -32.344 1.00 94.81 89 MET A N 1
ATOM 659 C CA . MET A 1 89 ? 25.001 0.842 -32.876 1.00 94.81 89 MET A CA 1
ATOM 660 C C . MET A 1 89 ? 25.855 2.104 -33.060 1.00 94.81 89 MET A C 1
ATOM 662 O O . MET A 1 89 ? 25.703 2.797 -34.066 1.00 94.81 89 MET A O 1
ATOM 666 N N . GLU A 1 90 ? 26.773 2.399 -32.136 1.00 94.12 90 GLU A N 1
ATOM 667 C CA . GLU A 1 90 ? 27.700 3.532 -32.262 1.00 94.12 90 GLU A CA 1
ATOM 668 C C . GLU A 1 90 ? 28.675 3.354 -33.434 1.00 94.12 90 GLU A C 1
ATOM 670 O O . GLU A 1 90 ? 28.884 4.286 -34.217 1.00 94.12 90 GLU A O 1
ATOM 675 N N . ALA A 1 91 ? 29.228 2.150 -33.606 1.00 93.69 91 ALA A N 1
ATOM 676 C CA . ALA A 1 91 ? 30.119 1.839 -34.723 1.00 93.69 91 ALA A CA 1
ATOM 677 C C . ALA A 1 91 ? 29.402 1.956 -36.080 1.00 93.69 91 ALA A C 1
ATOM 679 O O . ALA A 1 91 ? 29.957 2.508 -37.036 1.00 93.69 91 ALA A O 1
ATOM 680 N N . GLN A 1 92 ? 28.154 1.486 -36.156 1.00 92.12 92 GLN A N 1
ATOM 681 C CA . GLN A 1 92 ? 27.309 1.613 -37.345 1.00 92.12 92 GLN A CA 1
ATOM 682 C C . GLN A 1 92 ? 27.000 3.082 -37.657 1.00 92.12 92 GLN A C 1
ATOM 684 O O . GLN A 1 92 ? 27.214 3.528 -38.785 1.00 92.12 92 GLN A O 1
ATOM 689 N N . ALA A 1 93 ? 26.598 3.863 -36.649 1.00 92.31 93 ALA A N 1
ATOM 690 C CA . ALA A 1 93 ? 26.304 5.285 -36.809 1.00 92.31 93 ALA A CA 1
ATOM 691 C C . ALA A 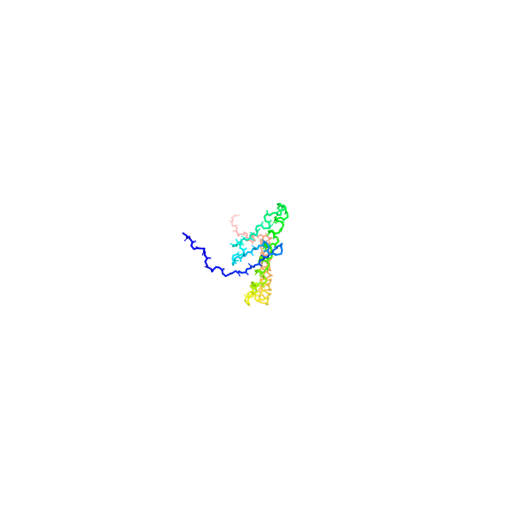1 93 ? 27.523 6.083 -37.304 1.00 92.31 93 ALA A C 1
ATOM 693 O O . ALA A 1 93 ? 27.384 6.953 -38.166 1.00 92.31 93 ALA A O 1
ATOM 694 N N . ALA A 1 94 ? 28.726 5.766 -36.813 1.00 92.50 94 ALA A N 1
ATOM 695 C CA . ALA A 1 94 ? 29.960 6.390 -37.284 1.00 92.50 94 ALA A CA 1
ATOM 696 C C . ALA A 1 94 ? 30.231 6.089 -38.771 1.00 92.50 94 ALA A C 1
ATOM 698 O O . ALA A 1 94 ? 30.617 6.985 -39.528 1.00 92.50 94 ALA A O 1
ATOM 699 N N . GLY A 1 95 ? 29.993 4.847 -39.206 1.00 92.69 95 GLY A N 1
ATOM 700 C CA . GLY A 1 95 ? 30.135 4.440 -40.605 1.00 92.69 95 GLY A CA 1
ATOM 701 C C . GLY A 1 95 ? 29.123 5.119 -41.532 1.00 92.69 95 GLY A C 1
ATOM 702 O O . GLY A 1 95 ? 29.497 5.640 -42.588 1.00 92.69 95 GLY A O 1
ATOM 703 N N . ASP A 1 96 ? 27.859 5.172 -41.117 1.00 92.31 96 ASP A N 1
ATOM 704 C CA . ASP A 1 96 ? 26.790 5.839 -41.864 1.00 92.31 96 ASP A CA 1
ATOM 705 C C . ASP A 1 96 ? 27.052 7.341 -41.995 1.00 92.31 96 ASP A C 1
ATOM 707 O O . ASP A 1 96 ? 26.901 7.911 -43.080 1.00 92.31 96 ASP A O 1
ATOM 711 N N . PHE A 1 97 ? 27.531 7.979 -40.924 1.00 93.75 97 PHE A N 1
ATOM 712 C CA . PHE A 1 97 ? 27.894 9.391 -40.944 1.00 93.75 97 PHE A CA 1
ATOM 713 C C . PHE A 1 97 ? 29.066 9.670 -41.894 1.00 93.75 97 PHE A C 1
ATOM 715 O O . PHE A 1 97 ? 28.996 10.605 -42.691 1.00 93.75 97 PHE A O 1
ATOM 722 N N . ALA A 1 98 ? 30.111 8.835 -41.883 1.00 92.81 98 ALA A N 1
ATOM 723 C CA . ALA A 1 98 ? 31.247 8.965 -42.799 1.00 92.81 98 ALA A CA 1
ATOM 724 C C . ALA A 1 98 ? 30.841 8.796 -44.274 1.00 92.81 98 ALA A C 1
ATOM 726 O O . ALA A 1 98 ? 31.361 9.473 -45.167 1.00 92.81 98 ALA A O 1
ATOM 727 N N . ARG A 1 99 ? 29.880 7.909 -44.551 1.00 92.81 99 ARG A N 1
ATOM 728 C CA . ARG A 1 99 ? 29.319 7.737 -45.896 1.00 92.81 99 ARG A CA 1
ATOM 729 C C . ARG A 1 99 ? 28.473 8.940 -46.312 1.00 92.81 99 ARG A C 1
ATOM 731 O O . ARG A 1 99 ? 28.561 9.369 -47.466 1.00 92.81 99 ARG A O 1
ATOM 738 N N . LEU A 1 100 ? 27.676 9.484 -45.393 1.00 95.88 100 LEU A N 1
ATOM 739 C CA . LEU A 1 100 ? 26.858 10.668 -45.640 1.00 95.88 100 LEU A CA 1
ATOM 740 C C . LEU A 1 100 ? 27.734 11.880 -45.976 1.00 95.88 100 LEU A C 1
ATOM 742 O O . LEU A 1 100 ? 27.495 12.531 -46.989 1.00 95.88 100 LEU A O 1
ATOM 746 N N . THR A 1 101 ? 28.776 12.147 -45.186 1.00 94.00 101 THR A N 1
ATOM 747 C CA . THR A 1 101 ? 29.690 13.277 -45.422 1.00 94.00 101 THR A CA 1
ATOM 748 C C . THR A 1 101 ? 30.442 13.137 -46.740 1.00 94.00 101 THR A C 1
ATOM 750 O O . THR A 1 101 ? 30.516 14.102 -47.494 1.00 94.00 101 THR A O 1
ATOM 753 N N . SER A 1 102 ? 30.907 11.931 -47.072 1.00 93.25 102 SER A N 1
ATOM 754 C CA . SER A 1 102 ? 31.574 11.662 -48.354 1.00 93.25 102 SER A CA 1
ATOM 755 C C . SER A 1 102 ? 30.635 11.871 -49.550 1.00 93.25 102 SER A C 1
ATOM 757 O O . SER A 1 102 ? 31.040 12.402 -50.578 1.00 93.25 102 SER A O 1
ATOM 759 N N . SER A 1 103 ? 29.361 11.487 -49.415 1.00 94.38 103 SER A N 1
ATOM 760 C CA . SER A 1 103 ? 28.356 11.697 -50.467 1.00 94.38 103 SER A CA 1
ATOM 761 C C . SER A 1 103 ? 28.023 13.181 -50.650 1.00 94.38 103 SER A C 1
ATOM 763 O O . SER A 1 103 ? 27.820 13.627 -51.776 1.00 94.38 103 SER A O 1
ATOM 765 N N . LEU A 1 104 ? 27.978 13.948 -49.554 1.00 94.06 104 LEU A N 1
ATOM 766 C CA . LEU A 1 104 ? 27.780 15.398 -49.590 1.00 94.06 104 LEU A CA 1
ATOM 767 C C . LEU A 1 104 ? 28.970 16.119 -50.239 1.00 94.06 104 LEU A C 1
ATOM 769 O O . LEU A 1 104 ? 28.749 17.003 -51.063 1.00 94.06 104 LEU A O 1
ATOM 773 N N . ASP A 1 105 ? 30.204 15.717 -49.921 1.00 92.12 105 ASP A N 1
ATOM 774 C CA . ASP A 1 105 ? 31.426 16.259 -50.538 1.00 92.12 105 ASP A CA 1
ATOM 775 C C . ASP A 1 105 ? 31.436 16.029 -52.058 1.00 92.12 105 ASP A C 1
ATOM 777 O O . ASP A 1 105 ? 31.648 16.959 -52.835 1.00 92.12 105 ASP A O 1
ATOM 781 N N . GLU A 1 106 ? 31.073 14.823 -52.500 1.00 89.81 106 GLU A N 1
ATOM 782 C CA . GLU A 1 106 ? 30.980 14.483 -53.924 1.00 89.81 106 GLU A CA 1
ATOM 783 C C . GLU A 1 106 ? 29.878 15.279 -54.650 1.00 89.81 106 GLU A C 1
ATOM 785 O O . GLU A 1 106 ? 30.065 15.730 -55.782 1.00 89.81 106 GLU A O 1
ATOM 790 N N . MET A 1 107 ? 28.725 15.499 -54.004 1.00 93.12 107 MET A N 1
ATOM 791 C CA . MET A 1 107 ? 27.654 16.334 -54.565 1.00 93.12 107 MET A CA 1
ATOM 792 C C . MET A 1 107 ? 28.082 17.797 -54.712 1.00 93.12 107 MET A C 1
ATOM 794 O O . MET A 1 107 ? 27.779 18.408 -55.738 1.00 93.12 107 MET A O 1
ATOM 798 N N . LEU A 1 108 ? 28.789 18.347 -53.720 1.00 90.75 108 LEU A N 1
ATOM 799 C CA . LEU A 1 108 ? 29.334 19.705 -53.778 1.00 90.75 108 LEU A CA 1
ATOM 800 C C . LEU A 1 108 ? 30.381 19.824 -54.889 1.00 90.75 108 LEU A C 1
ATOM 802 O O . LEU A 1 108 ? 30.298 20.730 -55.713 1.00 90.75 108 LEU A O 1
ATOM 806 N N . ARG A 1 109 ? 31.286 18.847 -55.000 1.00 89.12 109 ARG A N 1
ATOM 807 C CA . ARG A 1 109 ? 32.311 18.805 -56.049 1.00 89.12 109 ARG A CA 1
ATOM 808 C C . ARG A 1 109 ? 31.722 18.746 -57.454 1.00 89.12 109 ARG A C 1
ATOM 810 O O . ARG A 1 109 ? 32.217 19.411 -58.357 1.00 89.12 109 ARG A O 1
ATOM 817 N N . ARG A 1 110 ? 30.648 17.975 -57.640 1.00 83.06 110 ARG A N 1
ATOM 818 C CA . ARG A 1 110 ? 29.916 17.903 -58.910 1.00 83.06 110 ARG A CA 1
ATOM 819 C C . ARG A 1 110 ? 29.173 19.199 -59.238 1.00 83.06 110 ARG A C 1
ATOM 821 O O . ARG A 1 110 ? 28.954 19.479 -60.410 1.00 83.06 110 ARG A O 1
ATOM 828 N N . LEU A 1 111 ? 28.743 19.953 -58.228 1.00 83.88 111 LEU A N 1
ATOM 829 C CA . LEU A 1 111 ? 28.106 21.255 -58.423 1.00 83.88 111 LEU A CA 1
ATOM 830 C C . LEU A 1 111 ? 29.132 22.338 -58.796 1.00 83.88 111 LEU A C 1
ATOM 832 O O . LEU A 1 111 ? 28.809 23.217 -59.592 1.00 83.88 111 LEU A O 1
ATOM 836 N N . ASP A 1 112 ? 30.352 22.241 -58.264 1.00 79.00 112 ASP A N 1
ATOM 837 C CA . ASP A 1 112 ? 31.486 23.103 -58.621 1.00 79.00 112 ASP A CA 1
ATOM 838 C C . ASP A 1 112 ? 32.117 22.761 -59.990 1.00 79.00 112 ASP A C 1
ATOM 840 O O . ASP A 1 112 ? 32.819 23.599 -60.557 1.00 79.00 112 ASP A O 1
ATOM 844 N N . ASP A 1 113 ? 31.857 21.572 -60.556 1.00 76.12 113 ASP A N 1
ATOM 845 C CA . ASP A 1 113 ? 32.319 21.171 -61.896 1.00 76.12 113 ASP A CA 1
ATOM 846 C C . ASP A 1 113 ? 31.233 21.440 -62.970 1.00 76.12 113 ASP A C 1
ATOM 848 O O . ASP A 1 113 ? 30.234 20.714 -63.052 1.00 76.12 113 ASP A O 1
ATOM 852 N N . PRO A 1 114 ? 31.354 22.490 -63.807 1.00 62.62 114 PRO A N 1
ATOM 853 C CA . PRO A 1 114 ? 30.323 22.835 -64.780 1.00 62.62 114 PRO A CA 1
ATOM 854 C C . PRO A 1 114 ? 30.223 21.787 -65.908 1.00 62.62 114 PRO A C 1
ATOM 856 O O . PRO A 1 114 ? 31.234 21.422 -66.517 1.00 62.62 114 PRO A O 1
ATOM 859 N N . PRO A 1 115 ? 29.011 21.338 -66.297 1.00 58.81 115 PRO A N 1
ATOM 860 C CA . PRO A 1 115 ? 28.860 20.404 -67.403 1.00 58.81 115 PRO A CA 1
ATOM 861 C C . PRO A 1 115 ? 29.123 21.113 -68.738 1.00 58.81 115 PRO A C 1
ATOM 863 O O . PRO A 1 115 ? 28.266 21.829 -69.251 1.00 58.81 115 PRO A O 1
ATOM 866 N N . GLY A 1 116 ? 30.284 20.856 -69.346 1.00 54.03 116 GLY A N 1
ATOM 867 C CA . GLY A 1 116 ? 30.454 21.003 -70.795 1.00 54.03 116 GLY A CA 1
ATOM 868 C C . GLY A 1 116 ? 31.630 21.853 -71.269 1.00 54.03 116 GLY A C 1
ATOM 869 O O . GLY A 1 116 ? 31.443 22.945 -71.793 1.00 54.03 116 GLY A O 1
ATOM 870 N N . GLY A 1 117 ? 32.829 21.271 -71.257 1.00 52.41 117 GLY A N 1
ATOM 871 C CA . GLY A 1 117 ? 33.921 21.633 -72.167 1.00 52.41 117 GLY A CA 1
ATOM 872 C C . GLY A 1 117 ? 33.898 20.800 -73.457 1.00 52.41 117 GLY A C 1
ATOM 873 O O . GLY A 1 117 ? 34.928 20.268 -73.860 1.00 52.41 117 GLY A O 1
ATOM 874 N N . ALA A 1 118 ? 32.734 20.609 -74.089 1.00 54.06 118 ALA A N 1
ATOM 875 C CA . ALA A 1 118 ? 32.667 20.014 -75.424 1.00 54.06 118 ALA A CA 1
ATOM 876 C C . ALA A 1 118 ? 32.931 21.114 -76.465 1.00 54.06 118 ALA A C 1
ATOM 878 O O . ALA A 1 118 ? 32.066 21.941 -76.744 1.00 54.06 118 ALA A O 1
ATOM 879 N N . ALA A 1 119 ? 34.148 21.128 -77.010 1.00 59.44 119 ALA A N 1
ATOM 880 C CA . ALA A 1 119 ? 34.588 22.055 -78.050 1.00 59.44 119 ALA A CA 1
ATOM 881 C C . ALA A 1 119 ? 33.600 22.117 -79.240 1.00 59.44 119 ALA A C 1
ATOM 883 O O . ALA A 1 119 ? 33.138 21.063 -79.703 1.00 59.44 119 ALA A O 1
ATOM 884 N N . PRO A 1 120 ? 33.292 23.314 -79.782 1.00 49.94 120 PRO A N 1
ATOM 885 C CA . PRO A 1 120 ? 32.451 23.431 -80.962 1.00 49.94 120 PRO A CA 1
ATOM 886 C C . PRO A 1 120 ? 33.158 22.827 -82.177 1.00 49.94 120 PRO A C 1
ATOM 888 O O . PRO A 1 120 ? 34.324 23.099 -82.470 1.00 49.94 120 PRO A O 1
ATOM 891 N N . ARG A 1 121 ? 32.424 21.967 -82.880 1.00 53.38 121 ARG A N 1
ATOM 892 C CA . ARG A 1 121 ? 32.878 21.276 -84.083 1.00 53.38 121 ARG A CA 1
ATOM 893 C C . ARG A 1 121 ? 32.711 22.205 -85.277 1.00 53.38 121 ARG A C 1
ATOM 895 O O . ARG A 1 121 ? 31.653 22.797 -85.453 1.00 53.38 121 ARG A O 1
ATOM 902 N N . LYS A 1 122 ? 33.795 22.294 -86.048 1.00 49.41 122 LYS A N 1
ATOM 903 C CA . LYS A 1 122 ? 33.948 22.785 -87.423 1.00 49.41 122 LYS A CA 1
ATOM 904 C C . LYS A 1 122 ? 32.629 23.192 -88.112 1.00 49.41 122 LYS A C 1
ATOM 906 O O . LYS A 1 122 ? 31.833 22.333 -88.477 1.00 49.41 122 LYS A O 1
ATOM 911 N N . GLY A 1 123 ? 32.454 24.494 -88.330 1.00 46.88 123 GLY A N 1
ATOM 912 C CA . GLY A 1 123 ? 31.502 25.046 -89.292 1.00 46.88 123 GLY A CA 1
ATOM 913 C C . GLY A 1 123 ? 32.253 25.503 -90.539 1.00 46.88 123 GLY A C 1
ATOM 914 O O . GLY A 1 123 ? 33.048 26.436 -90.480 1.00 46.88 123 GLY A O 1
ATOM 915 N N . GLU A 1 124 ? 32.036 24.800 -91.643 1.00 47.75 124 GLU A N 1
ATOM 916 C CA . GLU A 1 124 ? 32.370 25.231 -92.998 1.00 47.75 124 GLU A CA 1
ATOM 917 C C . GLU A 1 124 ? 31.322 26.253 -93.465 1.00 47.75 124 GLU A C 1
ATOM 919 O O . GLU A 1 124 ? 30.137 25.970 -93.321 1.00 47.75 124 GLU A O 1
ATOM 924 N N . SER A 1 125 ? 31.732 27.384 -94.055 1.00 42.16 125 SER A N 1
ATOM 925 C CA . SER A 1 125 ? 31.131 27.919 -95.294 1.00 42.16 125 SER A CA 1
ATOM 926 C C . SER A 1 125 ? 31.752 29.257 -95.729 1.00 42.16 125 SER A C 1
ATOM 928 O O . SER A 1 125 ? 31.648 30.241 -95.001 1.00 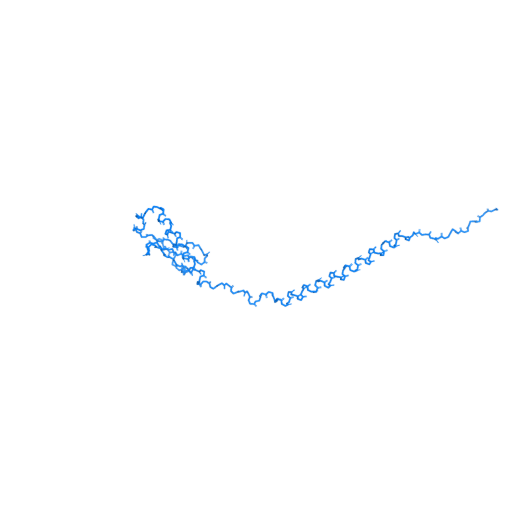42.16 125 SER A O 1
ATOM 930 N N . TRP A 1 126 ? 32.261 29.216 -96.966 1.00 43.22 126 TRP A N 1
ATOM 931 C CA . TRP A 1 126 ? 32.630 30.252 -97.947 1.00 43.22 126 TRP A CA 1
ATOM 932 C C . TRP A 1 126 ? 33.836 31.168 -97.712 1.00 43.22 126 TRP A C 1
ATOM 934 O O . TRP A 1 126 ? 33.805 32.025 -96.806 1.00 43.22 126 TRP A O 1
#

Radius of gyration: 38.66 Å; Cα contacts (8 Å, |Δi|>4): 115; chains: 1; bounding box: 63×49×119 Å

Foldseek 3Di:
DDDDDDDQPFLFKFFFPVRQWIWTAGPVLDTPDIHHHVVLVPDDPVVSVVRNVRGSVRRSVSNPVSPPDPPDPPPDPPVVNVVVVVVVVVVVVVVVVVVVVVVVVVVVVVVVDDPDPPDDDDDDDD

pLDDT: mean 81.43, std 18.24, range [33.47, 97.69]

Secondary structure (DSSP, 8-state):
-PPP------SEEEEEGGGTEEEEE-TTSSEEEEEE-TTGGGS-HHHHHHHHHHHHHHHHHHHHHHS------TTSPPHHHHHHHHHHHHHHHHHHHHHHHHHHHHHHHHHHS-S---PPP-----

Mean predicted aligned error: 16.85 Å

Solvent-accessible surface area (backbone atoms only — not comparable to full-atom values): 7481 Å² total; per-residue (Å²): 135,80,80,71,87,78,80,76,69,76,43,11,57,16,57,18,80,92,62,31,24,35,21,32,16,35,84,88,70,46,82,69,44,78,48,72,37,78,71,45,73,70,44,57,72,68,60,39,49,52,32,49,54,49,4,45,51,39,4,52,48,42,24,55,72,67,43,71,72,78,68,73,60,94,78,52,81,53,66,66,57,52,52,50,53,52,54,51,52,52,55,49,50,54,52,54,50,55,51,50,53,53,52,51,52,51,53,50,52,55,68,73,50,77,93,72,91,74,76,85,76,88,80,88,83,137

Nearest PDB structures (foldseek):
  1j8b-assembly1_A-2  TM=9.258E-01  e=1.976E-03  Haemophilus influenzae Rd KW20
  1pug-assembly1_B  TM=9.095E-01  e=3.322E-03  Escherichia coli
  1pug-assembly1_A  TM=6.221E-01  e=2.734E-03  Escherichia coli
  7aor-assembly1_an  TM=5.442E-01  e=3.545E-03  Trypanosoma cruzi strain CL Brener
  6hiw-assembly1_DM  TM=5.440E-01  e=6.357E-03  Trypanosoma brucei brucei